Protein AF-X1UCS8-F1 (afdb_monomer_lite)

Sequence (70 aa):
PVKIFIIPTDEELVFVEDVVALLEGTYDIHTNFKYTFQKEDYKNLMREKAFEKEYKEKPGLLKIKANRNN

Foldseek 3Di:
DDDDDDDDDDVVQVVVVQVVCVVVVNDDPPVPDDRPVVDLPDDDPVVVVVVVVVCVVPVCVVVVDDDSDD

Radius of gyration: 15.99 Å; chains: 1; bounding box: 41×25×39 Å

Organism: NCBI:txid412755

pLDDT: mean 88.77, std 8.01, range [45.94, 96.44]

Structure (mmCIF, N/CA/C/O back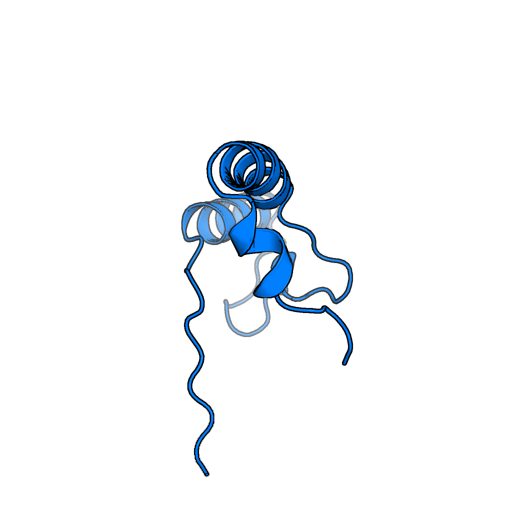bone):
data_AF-X1UCS8-F1
#
_entry.id   AF-X1UCS8-F1
#
loop_
_atom_site.group_PDB
_atom_site.id
_atom_site.type_symbol
_atom_site.label_atom_id
_atom_site.label_alt_id
_atom_site.label_comp_id
_atom_site.label_asym_id
_atom_site.label_entity_id
_atom_site.label_seq_id
_atom_site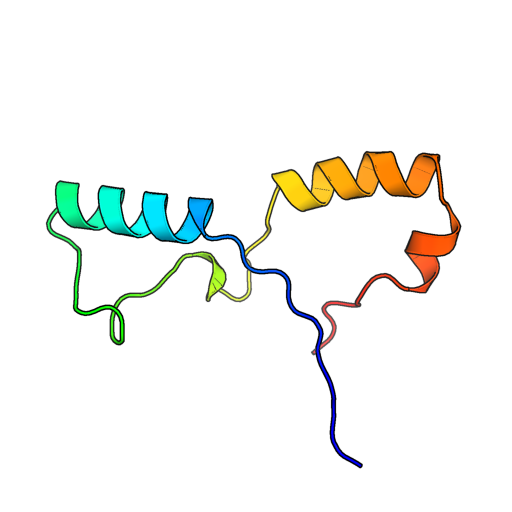.pdbx_PDB_ins_code
_atom_site.Cartn_x
_atom_site.Cartn_y
_atom_site.Cartn_z
_atom_site.occupancy
_atom_site.B_iso_or_equiv
_atom_site.auth_seq_id
_atom_site.auth_comp_id
_atom_site.auth_asym_id
_atom_site.auth_atom_id
_atom_site.pdbx_PDB_model_num
ATOM 1 N N . PRO A 1 1 ? -24.178 -15.966 -1.416 1.00 84.88 1 PRO A N 1
ATOM 2 C CA . PRO A 1 1 ? -24.234 -14.507 -1.144 1.00 84.88 1 PRO A CA 1
ATOM 3 C C . PRO A 1 1 ? -22.982 -13.843 -1.725 1.00 84.88 1 PRO A C 1
ATOM 5 O O . PRO A 1 1 ? -21.915 -14.448 -1.656 1.00 84.88 1 PRO A O 1
ATOM 8 N N . VAL A 1 2 ? -23.108 -12.658 -2.326 1.00 93.31 2 VAL A N 1
ATOM 9 C CA . VAL A 1 2 ? -21.975 -11.920 -2.913 1.00 93.31 2 VAL A CA 1
ATOM 10 C C . VAL A 1 2 ? -21.227 -11.175 -1.804 1.00 93.31 2 VAL A C 1
ATOM 12 O O . VAL A 1 2 ? -21.859 -10.529 -0.971 1.00 93.31 2 VAL A O 1
ATOM 15 N N . LYS A 1 3 ? -19.893 -11.285 -1.768 1.00 90.31 3 LYS A N 1
ATOM 16 C CA . LYS A 1 3 ? -19.047 -10.542 -0.819 1.00 90.31 3 LYS A CA 1
ATOM 17 C C . LYS A 1 3 ? -18.777 -9.143 -1.374 1.00 90.31 3 LYS A C 1
ATOM 19 O O . LYS A 1 3 ? -18.415 -9.018 -2.539 1.00 90.31 3 LYS A O 1
ATOM 24 N N . ILE A 1 4 ? -18.935 -8.119 -0.540 1.00 91.06 4 ILE A N 1
ATOM 25 C CA . ILE A 1 4 ? -18.663 -6.720 -0.890 1.00 91.06 4 ILE A CA 1
ATOM 26 C C . ILE A 1 4 ? -17.499 -6.245 -0.026 1.00 91.06 4 ILE A C 1
ATOM 28 O O . ILE A 1 4 ? -17.532 -6.405 1.194 1.00 91.06 4 ILE A O 1
ATOM 32 N N . PHE A 1 5 ? -16.482 -5.671 -0.664 1.00 88.44 5 PHE A N 1
ATOM 33 C CA . PHE A 1 5 ? -15.302 -5.130 0.001 1.00 88.44 5 PHE A CA 1
ATOM 34 C C . PHE A 1 5 ? -15.196 -3.635 -0.271 1.00 88.44 5 PHE A C 1
ATOM 36 O O . PHE A 1 5 ? -15.475 -3.178 -1.377 1.00 88.44 5 PHE A O 1
ATOM 43 N N . ILE A 1 6 ? -14.766 -2.890 0.743 1.00 88.06 6 ILE A N 1
ATOM 44 C CA . ILE A 1 6 ? -14.400 -1.481 0.623 1.00 88.06 6 ILE A CA 1
ATOM 45 C C . ILE A 1 6 ? -12.903 -1.422 0.888 1.00 88.06 6 ILE A C 1
ATOM 47 O O . ILE A 1 6 ? -12.464 -1.663 2.013 1.00 88.06 6 ILE A O 1
ATOM 51 N N . ILE A 1 7 ? -12.128 -1.163 -0.160 1.00 86.06 7 ILE A N 1
ATOM 52 C CA . ILE A 1 7 ? -10.670 -1.100 -0.098 1.00 86.06 7 ILE A CA 1
ATOM 53 C C . ILE A 1 7 ? -10.279 0.327 -0.486 1.00 86.06 7 ILE A C 1
ATOM 55 O O . ILE A 1 7 ? -10.534 0.718 -1.625 1.00 86.06 7 ILE A O 1
ATOM 59 N N . PRO A 1 8 ? -9.732 1.131 0.442 1.00 84.50 8 PRO A N 1
ATOM 60 C CA . PRO A 1 8 ? -9.209 2.440 0.088 1.00 84.50 8 PRO A CA 1
ATOM 61 C C . PRO A 1 8 ? -7.979 2.271 -0.806 1.00 84.50 8 PRO A C 1
ATOM 63 O O . PRO A 1 8 ? -7.155 1.386 -0.572 1.00 84.50 8 PRO A O 1
ATOM 66 N N . THR A 1 9 ? -7.872 3.117 -1.824 1.00 88.62 9 THR A N 1
ATOM 67 C CA . THR A 1 9 ? -6.672 3.201 -2.662 1.00 88.62 9 THR A CA 1
ATOM 68 C C . THR A 1 9 ? -5.594 4.048 -1.977 1.00 88.62 9 THR A C 1
ATOM 70 O O . THR A 1 9 ? -5.914 4.896 -1.142 1.00 88.62 9 THR A O 1
ATOM 73 N N . ASP A 1 10 ? -4.335 3.817 -2.341 1.00 91.75 10 ASP A N 1
ATOM 74 C CA . ASP A 1 10 ? -3.166 4.602 -1.925 1.00 91.75 10 ASP A CA 1
ATOM 75 C C . ASP A 1 10 ? -2.327 4.913 -3.176 1.00 91.75 10 ASP A C 1
ATOM 77 O O . ASP A 1 10 ? -1.368 4.217 -3.513 1.00 91.75 10 ASP A O 1
ATOM 81 N N . GLU A 1 11 ? -2.777 5.910 -3.941 1.00 92.56 11 GLU A N 1
ATOM 82 C CA . GLU A 1 11 ? -2.176 6.281 -5.231 1.00 92.56 11 GLU A CA 1
ATOM 83 C C . GLU A 1 11 ? -0.763 6.855 -5.070 1.00 92.56 11 GLU A C 1
ATOM 85 O O . GLU A 1 11 ? 0.078 6.677 -5.949 1.00 92.56 11 GLU A O 1
ATOM 90 N N . GLU A 1 12 ? -0.480 7.498 -3.933 1.00 92.75 12 GLU A N 1
ATOM 91 C CA . GLU A 1 12 ? 0.840 8.051 -3.626 1.00 92.75 12 GLU A CA 1
ATOM 92 C C . GLU A 1 12 ? 1.888 6.937 -3.510 1.00 92.75 12 GLU A C 1
ATOM 94 O O . GLU A 1 12 ? 2.980 7.065 -4.065 1.00 92.75 12 GLU A O 1
ATOM 99 N N . LEU A 1 13 ? 1.550 5.815 -2.860 1.00 92.69 13 LEU A N 1
ATOM 100 C CA . LEU A 1 13 ? 2.430 4.648 -2.787 1.00 92.69 13 LEU A CA 1
ATOM 101 C C . LEU A 1 13 ? 2.730 4.069 -4.175 1.00 92.69 13 LEU A C 1
ATOM 103 O O . LEU A 1 13 ? 3.892 3.824 -4.496 1.00 92.69 13 LEU A O 1
ATOM 107 N N . VAL A 1 14 ? 1.691 3.869 -4.994 1.00 92.75 14 VAL A N 1
ATOM 108 C CA . VAL A 1 14 ? 1.831 3.326 -6.357 1.00 92.75 14 VAL A CA 1
ATOM 109 C C . VAL A 1 14 ? 2.738 4.224 -7.194 1.00 92.75 14 VAL A C 1
ATOM 111 O O . VAL A 1 14 ? 3.687 3.742 -7.807 1.00 92.75 14 VAL A O 1
ATOM 114 N N . PHE A 1 15 ? 2.496 5.536 -7.159 1.00 94.31 15 PHE A N 1
ATOM 115 C CA . PHE A 1 15 ? 3.283 6.512 -7.905 1.00 94.31 15 PHE A CA 1
ATOM 116 C C . PHE A 1 15 ? 4.760 6.507 -7.495 1.00 94.31 15 PHE A C 1
ATOM 118 O O . PHE A 1 15 ? 5.639 6.530 -8.354 1.00 94.31 15 PHE A O 1
ATOM 125 N N . VAL A 1 16 ? 5.051 6.465 -6.192 1.00 94.50 16 VAL A N 1
ATOM 126 C CA . VAL A 1 16 ? 6.436 6.441 -5.701 1.00 94.50 16 VAL A CA 1
ATOM 127 C C . VAL A 1 16 ? 7.150 5.159 -6.127 1.00 94.50 16 VAL A C 1
ATOM 129 O O . VAL A 1 16 ? 8.292 5.235 -6.578 1.00 94.50 16 VAL A O 1
ATOM 132 N N . GLU A 1 17 ? 6.500 3.998 -6.020 1.00 94.38 17 GLU A N 1
ATOM 133 C CA . GLU A 1 17 ? 7.089 2.724 -6.451 1.00 94.38 17 GLU A CA 1
ATOM 134 C C . GLU A 1 17 ? 7.363 2.697 -7.961 1.00 94.38 17 GLU A C 1
ATOM 136 O O . GLU A 1 17 ? 8.457 2.301 -8.368 1.00 94.38 17 GLU A O 1
ATOM 141 N N . ASP A 1 18 ? 6.426 3.189 -8.777 1.00 94.19 18 ASP A N 1
ATOM 142 C CA . ASP A 1 18 ? 6.604 3.304 -10.226 1.00 94.19 18 ASP A CA 1
ATOM 143 C C . ASP A 1 18 ? 7.787 4.232 -10.564 1.00 94.19 18 ASP A C 1
ATOM 145 O O . ASP A 1 18 ? 8.655 3.873 -11.360 1.00 94.19 18 ASP A O 1
ATOM 149 N N . VAL A 1 19 ? 7.872 5.413 -9.935 1.00 95.06 19 VAL A N 1
ATOM 150 C CA . VAL A 1 19 ? 8.962 6.376 -10.172 1.00 95.06 19 VAL A CA 1
ATOM 151 C C . VAL A 1 19 ? 10.318 5.797 -9.772 1.00 95.06 19 VAL A C 1
ATOM 153 O O . VAL A 1 19 ? 11.272 5.919 -10.539 1.00 95.06 19 VAL A O 1
ATOM 156 N N . VAL A 1 20 ? 10.424 5.154 -8.605 1.00 95.56 20 VAL A N 1
ATOM 157 C CA . VAL A 1 20 ? 11.679 4.527 -8.154 1.00 95.56 20 VAL A CA 1
ATOM 158 C C . VAL A 1 20 ? 12.120 3.444 -9.138 1.00 95.56 20 VAL A C 1
ATOM 160 O O . VAL A 1 20 ? 13.262 3.462 -9.589 1.00 95.56 20 VAL A O 1
ATOM 163 N N . ALA A 1 21 ? 11.213 2.557 -9.543 1.00 94.31 21 ALA A N 1
ATOM 164 C CA . ALA A 1 21 ? 11.528 1.485 -10.482 1.00 94.31 21 ALA A CA 1
ATOM 165 C C . ALA A 1 21 ? 11.906 2.005 -11.880 1.00 94.31 21 ALA A C 1
ATOM 167 O O . ALA A 1 21 ? 12.796 1.452 -12.531 1.00 94.31 21 ALA A O 1
ATOM 168 N N . LEU A 1 22 ? 11.270 3.087 -12.346 1.00 94.75 22 LEU A N 1
ATOM 169 C CA . LEU A 1 22 ? 11.643 3.753 -13.597 1.00 94.75 22 LEU A CA 1
ATOM 170 C C . LEU A 1 22 ? 13.050 4.357 -13.515 1.00 94.75 22 LEU A C 1
ATOM 172 O O . LEU A 1 22 ? 13.829 4.208 -14.455 1.00 94.75 22 LEU A O 1
ATOM 176 N N . LEU A 1 23 ? 13.390 5.009 -12.398 1.00 96.44 23 LEU A N 1
ATOM 177 C CA . LEU A 1 23 ? 14.716 5.598 -12.179 1.00 96.44 23 LEU A CA 1
ATOM 178 C C . LEU A 1 23 ? 15.818 4.536 -12.065 1.00 96.44 23 LEU A C 1
ATOM 180 O O . LEU A 1 23 ? 16.929 4.754 -12.543 1.00 96.44 23 LEU A O 1
ATOM 184 N N . GLU A 1 24 ? 15.516 3.389 -11.461 1.00 95.69 24 GLU A N 1
ATOM 185 C CA . GLU A 1 24 ? 16.444 2.261 -11.322 1.00 95.69 24 GLU A CA 1
ATOM 186 C C . GLU A 1 24 ? 16.528 1.383 -12.583 1.00 95.69 24 GLU A C 1
ATOM 188 O O . GLU A 1 24 ? 17.371 0.488 -12.659 1.00 95.69 24 GLU A O 1
ATOM 193 N N . GLY A 1 25 ? 15.675 1.627 -13.585 1.00 93.00 25 GLY A N 1
ATOM 194 C CA . GLY A 1 25 ? 15.596 0.816 -14.803 1.00 93.00 25 GLY A CA 1
ATOM 195 C C . GLY A 1 25 ? 15.072 -0.605 -14.565 1.00 93.00 25 GLY A C 1
ATOM 196 O O . GLY A 1 25 ? 15.296 -1.488 -15.391 1.00 93.00 25 GLY A O 1
ATOM 197 N N . THR A 1 26 ? 14.399 -0.839 -13.437 1.00 91.06 26 THR A N 1
ATOM 198 C CA . THR A 1 26 ? 13.830 -2.133 -13.023 1.00 91.06 26 THR A CA 1
ATOM 199 C C . THR A 1 26 ? 12.327 -2.230 -13.288 1.00 91.06 26 THR A C 1
ATOM 201 O O . THR A 1 26 ? 11.714 -3.261 -13.006 1.00 91.06 26 THR A O 1
ATOM 204 N N . TYR A 1 27 ? 11.727 -1.170 -13.833 1.00 88.94 27 TYR A N 1
ATOM 205 C CA . TYR A 1 27 ? 10.316 -1.140 -14.193 1.00 88.94 27 TYR A CA 1
ATOM 206 C C . TYR A 1 27 ? 10.003 -2.114 -15.338 1.00 88.94 27 TYR A C 1
ATOM 208 O O . TYR A 1 27 ? 10.649 -2.095 -16.386 1.00 88.94 27 TYR A O 1
ATOM 216 N N . ASP A 1 28 ? 8.969 -2.928 -15.144 1.00 84.44 28 ASP A N 1
ATOM 217 C CA . ASP A 1 28 ? 8.334 -3.743 -16.184 1.00 84.44 28 ASP A CA 1
ATOM 218 C C . ASP A 1 28 ? 6.916 -3.195 -16.421 1.00 84.44 28 ASP A C 1
ATOM 220 O O . ASP A 1 28 ? 6.441 -2.336 -15.679 1.00 84.44 28 ASP A O 1
ATOM 224 N N . ILE A 1 29 ? 6.203 -3.681 -17.435 1.00 85.56 29 ILE A N 1
ATOM 225 C CA . ILE A 1 29 ? 4.796 -3.330 -17.641 1.00 85.56 29 ILE A CA 1
ATOM 226 C C . ILE A 1 29 ? 3.996 -3.526 -16.342 1.00 85.56 29 ILE A C 1
ATOM 228 O O . ILE A 1 29 ? 4.196 -4.503 -15.618 1.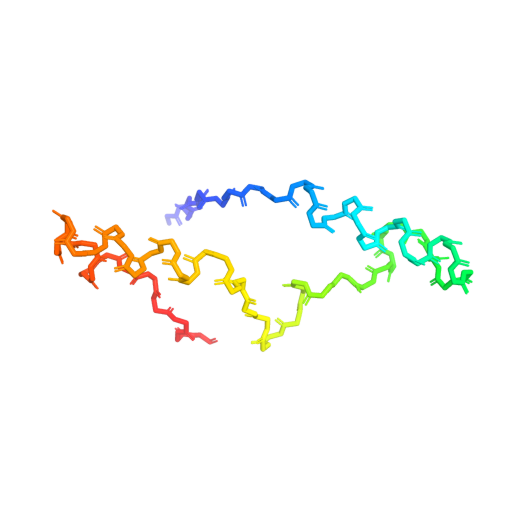00 85.56 29 ILE A O 1
ATOM 232 N N . HIS A 1 30 ? 3.057 -2.620 -16.058 1.00 76.50 30 HIS A N 1
ATOM 233 C CA . HIS A 1 30 ? 2.290 -2.580 -14.801 1.00 76.50 30 HIS A CA 1
ATOM 234 C C . HIS A 1 30 ? 1.578 -3.900 -14.429 1.00 76.50 30 HIS A C 1
ATOM 236 O O . HIS A 1 30 ? 1.226 -4.110 -13.272 1.00 76.50 30 HIS A O 1
ATOM 242 N N . THR A 1 31 ? 1.361 -4.814 -15.383 1.00 82.00 31 THR A N 1
ATOM 243 C CA . THR A 1 31 ? 0.796 -6.153 -15.130 1.00 82.00 31 THR A CA 1
ATOM 244 C C . THR A 1 31 ? 1.810 -7.176 -14.613 1.00 82.00 31 THR A C 1
ATOM 246 O O . THR A 1 31 ? 1.417 -8.153 -13.976 1.00 82.00 31 THR A O 1
ATOM 249 N N . ASN A 1 32 ? 3.099 -6.973 -14.885 1.00 87.50 32 ASN A N 1
ATOM 250 C CA . ASN A 1 32 ? 4.193 -7.838 -14.441 1.00 87.50 32 ASN A CA 1
ATOM 251 C C . ASN A 1 32 ? 4.944 -7.257 -13.239 1.00 87.50 32 ASN A C 1
ATOM 253 O O . ASN A 1 32 ? 5.517 -8.017 -12.454 1.00 87.50 32 ASN A O 1
ATOM 257 N N . PHE A 1 33 ? 4.924 -5.930 -13.085 1.00 90.50 33 PHE A N 1
ATOM 258 C CA . PHE A 1 33 ? 5.560 -5.244 -11.971 1.00 90.50 33 PHE A CA 1
ATOM 259 C C . PHE A 1 33 ? 4.971 -5.693 -10.624 1.00 90.50 33 PHE A C 1
ATOM 261 O O . PHE A 1 33 ? 3.756 -5.843 -10.457 1.00 90.50 33 PHE A O 1
ATOM 268 N N . LYS A 1 34 ? 5.856 -5.960 -9.658 1.00 91.50 34 LYS A N 1
ATOM 269 C CA . LYS A 1 34 ? 5.492 -6.468 -8.331 1.00 91.50 34 LYS A CA 1
ATOM 270 C C . LYS A 1 34 ? 5.571 -5.357 -7.299 1.00 91.50 34 LYS A C 1
ATOM 272 O O . LYS A 1 34 ? 6.648 -5.061 -6.787 1.00 91.50 34 LYS A O 1
ATOM 277 N N . TYR A 1 35 ? 4.411 -4.812 -6.958 1.00 92.25 35 TYR A N 1
ATOM 278 C CA . TYR A 1 35 ? 4.289 -3.795 -5.922 1.00 92.25 35 TYR A CA 1
ATOM 279 C C . TYR A 1 35 ? 4.538 -4.360 -4.523 1.00 92.25 35 TYR A C 1
ATOM 281 O O . TYR A 1 35 ? 4.219 -5.519 -4.231 1.00 92.25 35 TYR A O 1
ATOM 289 N N . THR A 1 36 ? 5.044 -3.531 -3.611 1.00 92.06 36 THR A N 1
ATOM 290 C CA . THR A 1 36 ? 5.359 -3.978 -2.245 1.00 92.06 36 THR A CA 1
ATOM 291 C C . THR A 1 36 ? 4.117 -4.425 -1.476 1.00 92.06 36 THR A C 1
ATOM 293 O O . THR A 1 36 ? 4.185 -5.400 -0.724 1.00 92.06 36 THR A O 1
ATOM 296 N N . PHE A 1 37 ? 2.966 -3.792 -1.722 1.00 90.38 37 PHE A N 1
ATOM 297 C CA . PHE A 1 37 ? 1.695 -4.137 -1.080 1.00 90.38 37 PHE A CA 1
ATOM 298 C C . PHE A 1 37 ? 1.110 -5.483 -1.515 1.00 90.38 37 PHE A C 1
ATOM 300 O O . PHE A 1 37 ? 0.173 -5.970 -0.884 1.00 90.38 37 PHE A O 1
ATOM 307 N N . GLN A 1 38 ? 1.655 -6.108 -2.564 1.00 90.25 38 GLN A N 1
ATOM 308 C CA . GLN A 1 38 ? 1.271 -7.465 -2.959 1.00 90.25 38 GLN A CA 1
ATOM 309 C C . GLN A 1 38 ? 1.883 -8.538 -2.050 1.00 90.25 38 GLN A C 1
ATOM 311 O O . GLN A 1 38 ? 1.458 -9.692 -2.108 1.00 90.25 38 GLN A O 1
ATOM 316 N N . LYS A 1 39 ? 2.879 -8.196 -1.222 1.00 92.25 39 LYS A N 1
ATOM 317 C CA . LYS A 1 39 ? 3.523 -9.157 -0.324 1.00 92.25 39 LYS A CA 1
ATOM 318 C C . LYS A 1 39 ? 2.642 -9.478 0.883 1.00 92.25 39 LYS A C 1
ATOM 320 O O . LYS A 1 39 ? 2.047 -8.597 1.504 1.00 92.25 39 LYS A O 1
ATOM 325 N N . GLU A 1 40 ? 2.629 -10.749 1.274 1.00 89.31 40 GLU A N 1
ATOM 326 C CA . GLU A 1 40 ? 1.869 -11.242 2.429 1.00 89.31 40 GLU A CA 1
ATOM 327 C C . GLU A 1 40 ? 2.343 -10.696 3.775 1.00 89.31 40 GLU A C 1
ATOM 329 O O . GLU A 1 40 ? 1.625 -10.833 4.760 1.00 89.31 40 GLU A O 1
ATOM 334 N N . ASP A 1 41 ? 3.516 -10.077 3.851 1.00 90.06 41 ASP A N 1
ATOM 335 C CA . ASP A 1 41 ? 4.058 -9.441 5.051 1.00 90.06 41 ASP A CA 1
ATOM 336 C C . ASP A 1 41 ? 3.924 -7.912 5.022 1.00 90.06 41 ASP A C 1
ATOM 338 O O . ASP A 1 41 ? 4.281 -7.247 5.997 1.00 90.06 41 ASP A O 1
ATOM 342 N N . TYR A 1 42 ? 3.348 -7.345 3.954 1.00 90.88 42 TYR A N 1
ATOM 343 C CA . TYR A 1 42 ? 3.196 -5.902 3.818 1.00 90.88 42 TYR A CA 1
ATOM 344 C C . TYR A 1 42 ? 2.405 -5.295 4.983 1.00 90.88 42 TYR A C 1
ATOM 346 O O . TYR A 1 42 ? 1.371 -5.826 5.428 1.00 90.88 42 TYR A O 1
ATOM 354 N N . LYS A 1 43 ? 2.897 -4.143 5.451 1.00 89.00 43 LYS A N 1
ATOM 355 C CA . LYS A 1 43 ? 2.287 -3.302 6.481 1.00 89.00 43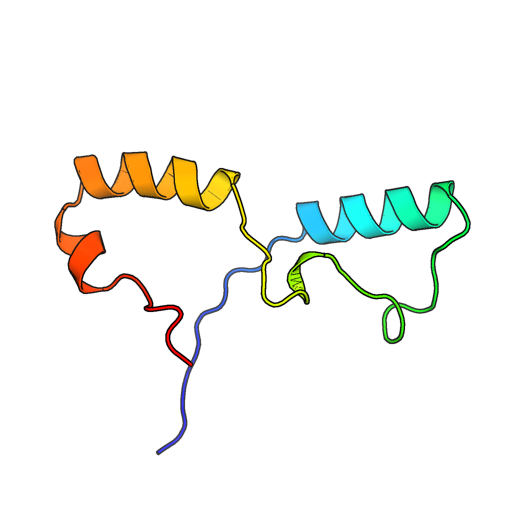 LYS A CA 1
ATOM 356 C C . LYS A 1 43 ? 2.400 -1.835 6.086 1.00 89.00 43 LYS A C 1
ATOM 358 O O . LYS A 1 43 ? 3.501 -1.315 5.917 1.00 89.00 43 LYS A O 1
ATOM 363 N N . ASN A 1 44 ? 1.263 -1.147 6.021 1.00 89.00 44 ASN A N 1
ATOM 364 C CA . ASN A 1 44 ? 1.238 0.303 5.864 1.00 89.00 44 ASN A CA 1
ATOM 365 C C . ASN A 1 44 ? 1.440 0.969 7.240 1.00 89.00 44 ASN A C 1
ATOM 367 O O . ASN A 1 44 ? 0.500 1.122 8.025 1.00 89.00 44 ASN A O 1
ATOM 371 N N . LEU A 1 45 ? 2.685 1.358 7.536 1.00 90.06 45 LEU A N 1
ATOM 372 C CA . LEU A 1 45 ? 3.082 1.948 8.823 1.00 90.06 45 LEU A CA 1
ATOM 373 C C . LEU A 1 45 ? 2.346 3.259 9.137 1.00 90.06 45 LEU A C 1
ATOM 375 O O . LEU A 1 45 ? 2.082 3.560 10.303 1.00 90.06 45 LEU A O 1
ATOM 379 N N . MET A 1 46 ? 2.020 4.049 8.111 1.00 88.06 46 MET A N 1
ATOM 380 C CA . MET A 1 46 ? 1.271 5.296 8.283 1.00 88.06 46 MET A CA 1
ATOM 381 C C . MET A 1 46 ? -0.157 5.004 8.738 1.00 88.06 46 MET A C 1
ATOM 383 O O . MET A 1 46 ? -0.636 5.616 9.696 1.00 88.06 46 MET A O 1
ATOM 387 N N . ARG A 1 47 ? -0.813 4.012 8.124 1.00 89.69 47 ARG A N 1
ATOM 388 C CA . ARG A 1 47 ? -2.158 3.586 8.517 1.00 89.69 47 ARG A CA 1
ATOM 389 C C . ARG A 1 47 ? -2.187 3.009 9.926 1.00 89.69 47 ARG A C 1
ATOM 391 O O . ARG A 1 47 ? -3.117 3.336 10.662 1.00 89.69 47 ARG A O 1
ATOM 398 N N . GLU A 1 48 ? -1.199 2.197 10.308 1.00 90.50 48 GLU A N 1
ATOM 399 C CA . GLU A 1 48 ? -1.093 1.641 11.667 1.00 90.50 48 GLU A CA 1
ATOM 400 C C . GLU A 1 48 ? -1.004 2.760 12.715 1.00 90.50 48 GLU A C 1
ATOM 402 O O . GLU A 1 48 ? -1.818 2.808 13.637 1.00 90.50 48 GLU A O 1
ATOM 407 N N . LYS A 1 49 ? -0.106 3.732 12.515 1.00 92.25 49 LYS A N 1
ATOM 408 C CA . LYS A 1 49 ? 0.035 4.901 13.402 1.00 92.25 49 LYS A CA 1
ATOM 409 C C . LYS A 1 49 ? -1.214 5.783 13.439 1.00 92.25 49 LYS A C 1
ATOM 411 O O . LYS A 1 49 ? -1.560 6.318 14.491 1.00 92.25 49 LYS A O 1
ATOM 416 N N . ALA A 1 50 ? -1.889 5.970 12.305 1.00 91.06 50 ALA A N 1
ATOM 417 C CA . ALA A 1 50 ? -3.146 6.715 12.254 1.00 91.06 50 ALA A CA 1
ATOM 418 C C . ALA A 1 50 ? -4.250 5.985 13.035 1.00 91.06 50 ALA A C 1
ATOM 420 O O . ALA A 1 50 ? -4.936 6.591 13.857 1.00 91.06 50 ALA A O 1
ATOM 421 N N . PHE A 1 51 ? -4.344 4.663 12.868 1.00 91.12 51 PHE A N 1
ATOM 422 C CA . PHE A 1 51 ? -5.300 3.824 13.587 1.00 91.12 51 PHE 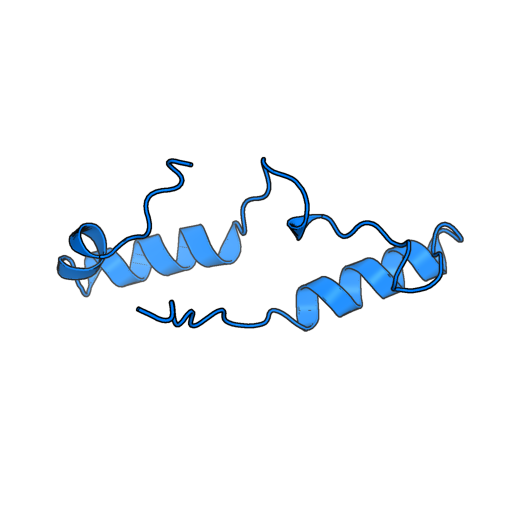A CA 1
ATOM 423 C C . PHE A 1 51 ? -5.066 3.870 15.100 1.00 91.12 51 PHE A C 1
ATOM 425 O O . PHE A 1 51 ? -6.019 3.902 15.876 1.00 91.12 51 PHE A O 1
ATOM 432 N N . GLU A 1 52 ? -3.801 3.933 15.530 1.00 91.81 52 GLU A N 1
ATOM 433 C CA . GLU A 1 52 ? -3.443 4.095 16.940 1.00 91.81 52 GLU A CA 1
ATOM 434 C C . GLU A 1 52 ? -3.996 5.374 17.577 1.00 91.81 52 GLU A C 1
ATOM 436 O O . GLU A 1 52 ? -4.313 5.398 18.767 1.00 91.81 52 GLU A O 1
ATOM 441 N N . LYS A 1 53 ? -4.109 6.452 16.799 1.00 93.25 53 LYS A N 1
ATOM 442 C CA . LYS A 1 53 ? -4.714 7.706 17.257 1.00 93.25 53 LYS A CA 1
ATOM 443 C C . LYS A 1 53 ? -6.237 7.607 17.237 1.00 93.25 53 LYS A C 1
ATOM 445 O O . LYS A 1 53 ? -6.880 7.933 18.230 1.00 93.25 53 LYS A O 1
ATOM 450 N N . GLU A 1 54 ? -6.799 7.072 16.155 1.00 92.81 54 GLU A N 1
ATOM 451 C CA . GLU A 1 54 ? -8.245 6.908 15.980 1.00 92.81 54 GLU A CA 1
ATOM 452 C C . GLU A 1 54 ? -8.873 6.030 17.072 1.00 92.81 54 GLU A C 1
ATOM 454 O O . GLU A 1 54 ? -9.947 6.364 17.569 1.00 92.81 54 GLU A O 1
ATOM 459 N N . TYR A 1 55 ? -8.231 4.926 17.489 1.00 90.00 55 TYR A N 1
ATOM 460 C CA . TYR A 1 55 ? -8.825 4.058 18.516 1.00 90.00 55 TYR A CA 1
ATOM 461 C C . TYR A 1 55 ? -8.885 4.736 19.888 1.00 90.00 55 TYR A C 1
ATOM 463 O O . TYR A 1 55 ? -9.777 4.412 20.673 1.00 90.00 55 TYR A O 1
ATOM 471 N N . LYS A 1 56 ? -7.959 5.659 20.193 1.00 91.94 56 LYS A N 1
ATOM 472 C CA . LYS A 1 56 ? -7.977 6.409 21.461 1.00 91.94 56 LYS A CA 1
ATOM 473 C C . LYS A 1 56 ? -9.213 7.295 21.548 1.00 91.94 56 LYS A C 1
ATOM 475 O O . LYS A 1 56 ? -9.800 7.421 22.615 1.00 91.94 56 LYS A O 1
ATOM 480 N N . GLU A 1 57 ? -9.624 7.862 20.419 1.00 93.56 57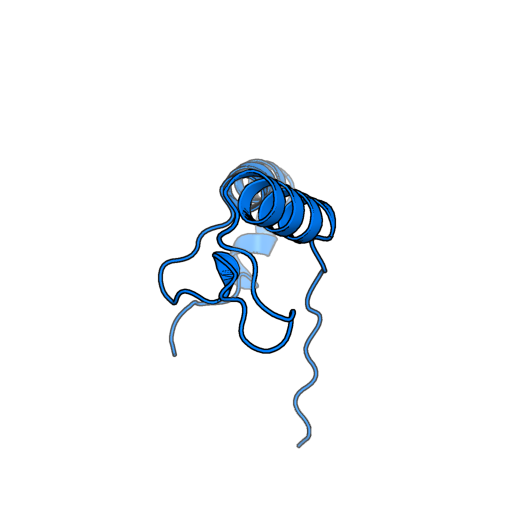 GLU A N 1
ATOM 481 C CA . GLU A 1 57 ? -10.836 8.674 20.308 1.00 93.56 57 GLU A CA 1
ATOM 482 C C . GLU A 1 57 ? -12.096 7.808 20.170 1.00 93.56 57 GLU A C 1
ATOM 484 O O . GLU A 1 57 ? -13.167 8.160 20.664 1.00 93.56 57 GLU A O 1
ATOM 489 N N . LYS A 1 58 ? -11.980 6.660 19.493 1.00 93.12 58 LYS A N 1
ATOM 490 C CA . LYS A 1 58 ? -13.090 5.766 19.143 1.00 93.12 58 LYS A CA 1
ATOM 491 C C . LYS A 1 58 ? -12.744 4.314 19.492 1.00 93.12 58 LYS A C 1
ATOM 493 O O . LYS A 1 58 ? -12.433 3.517 18.601 1.00 93.12 58 LYS A O 1
ATOM 498 N N . PRO A 1 59 ? -12.881 3.903 20.765 1.00 91.00 59 PRO A N 1
ATOM 499 C CA . PRO A 1 59 ? -12.493 2.559 21.210 1.00 91.00 59 PRO A CA 1
ATOM 500 C C . PRO A 1 59 ? -13.283 1.425 20.531 1.00 91.00 59 PRO A C 1
ATOM 502 O O . PRO A 1 59 ? -12.818 0.288 20.473 1.00 91.00 59 PRO A O 1
ATOM 505 N N . GLY A 1 60 ? -14.458 1.720 19.957 1.00 89.88 60 GLY A N 1
ATOM 506 C CA . GLY A 1 60 ? -15.250 0.759 19.178 1.00 89.88 60 GLY A CA 1
ATOM 507 C C . GLY A 1 60 ? -14.543 0.215 17.928 1.00 89.88 60 GLY A C 1
ATOM 508 O O . GLY A 1 60 ? -14.884 -0.878 17.477 1.00 89.88 60 GLY A O 1
ATOM 509 N N . LEU A 1 61 ? -13.525 0.916 17.412 1.00 89.31 61 LEU A N 1
ATOM 510 C CA . LEU A 1 61 ? -12.766 0.504 16.226 1.00 89.31 61 LEU A CA 1
ATOM 511 C C . LEU A 1 61 ? -12.018 -0.824 16.413 1.00 89.31 61 LEU A C 1
ATOM 513 O O . LEU A 1 61 ? -11.846 -1.569 15.452 1.00 89.31 61 LEU A O 1
ATOM 517 N N . LEU A 1 62 ? -11.628 -1.172 17.644 1.00 87.38 62 LEU A N 1
ATOM 518 C CA . LEU A 1 62 ? -10.944 -2.438 17.934 1.00 87.38 62 LEU A CA 1
ATOM 519 C C . LEU A 1 62 ? -11.825 -3.663 17.661 1.00 87.38 62 LEU A C 1
ATOM 521 O O . LEU A 1 62 ? -11.310 -4.709 17.281 1.00 87.38 62 LEU A O 1
ATOM 525 N N . LYS A 1 63 ? -13.148 -3.534 17.820 1.00 89.00 63 LYS A N 1
ATOM 526 C CA . LYS A 1 63 ? -14.097 -4.643 17.622 1.00 89.00 63 LYS A CA 1
ATOM 527 C C . LYS A 1 63 ? -14.352 -4.956 16.149 1.00 89.00 63 LYS A C 1
ATOM 529 O O . LYS A 1 63 ? -14.742 -6.071 15.830 1.00 89.00 63 LYS A O 1
ATOM 534 N N . ILE A 1 64 ? -14.169 -3.965 15.278 1.00 88.00 64 ILE A N 1
ATOM 535 C CA . ILE A 1 64 ? -14.434 -4.064 13.835 1.00 88.00 64 ILE A CA 1
ATOM 536 C C . ILE A 1 64 ? -13.152 -4.141 13.003 1.00 88.00 64 ILE A C 1
ATOM 538 O O . ILE A 1 64 ? -13.214 -4.196 11.776 1.00 88.00 64 ILE A O 1
ATOM 542 N N . LYS A 1 65 ? -11.985 -4.117 13.657 1.00 87.06 65 LYS A N 1
ATOM 543 C CA . LYS A 1 65 ? -10.695 -4.263 12.990 1.00 87.06 65 LYS A CA 1
ATOM 544 C C . LYS A 1 65 ? -10.673 -5.592 12.234 1.00 87.06 65 LYS A C 1
ATOM 546 O O . LYS A 1 65 ? -10.966 -6.641 12.803 1.00 87.06 65 LYS A O 1
ATOM 551 N N . ALA A 1 66 ? -10.303 -5.541 10.957 1.00 82.81 66 ALA A N 1
ATOM 552 C CA . ALA A 1 66 ? -10.138 -6.742 10.154 1.00 82.81 66 ALA A CA 1
ATOM 553 C C . ALA A 1 66 ? -9.031 -7.629 10.750 1.00 82.81 66 ALA A C 1
ATOM 555 O O . ALA A 1 66 ? -7.916 -7.165 11.003 1.00 82.81 66 ALA A O 1
ATOM 556 N N . ASN A 1 67 ? -9.342 -8.907 10.964 1.00 77.94 67 ASN A N 1
ATOM 557 C CA . ASN A 1 67 ? -8.360 -9.902 11.376 1.00 77.94 67 ASN A CA 1
ATOM 558 C C . ASN A 1 67 ? -7.634 -10.423 10.136 1.00 77.94 67 ASN A C 1
ATOM 560 O O . ASN A 1 67 ? -8.275 -10.904 9.204 1.00 77.94 67 ASN A O 1
ATOM 564 N N . ARG A 1 68 ? -6.298 -10.382 10.145 1.00 66.75 68 ARG A N 1
ATOM 565 C CA . ARG A 1 68 ? -5.432 -10.955 9.096 1.00 66.75 68 ARG A CA 1
ATOM 566 C C . ARG A 1 68 ? -5.363 -12.493 9.178 1.00 66.75 68 ARG A C 1
ATOM 568 O O . ARG A 1 68 ? -4.329 -13.071 8.881 1.00 66.75 68 ARG A O 1
ATOM 575 N N . ASN A 1 69 ? -6.427 -13.152 9.641 1.00 56.41 69 ASN A N 1
ATOM 576 C CA . ASN A 1 69 ? -6.491 -14.609 9.704 1.00 56.41 69 ASN A CA 1
ATOM 577 C C . ASN A 1 69 ? -7.198 -15.110 8.447 1.00 56.41 69 ASN A C 1
ATOM 579 O O . ASN A 1 69 ? -8.422 -15.232 8.442 1.00 56.41 69 ASN A O 1
ATOM 583 N N . ASN A 1 70 ? -6.408 -15.335 7.402 1.00 45.94 70 ASN A N 1
ATOM 584 C CA . ASN A 1 70 ? -6.650 -16.273 6.310 1.00 45.94 70 ASN A CA 1
ATOM 585 C C . ASN A 1 70 ? -5.290 -16.691 5.769 1.00 45.94 70 ASN A C 1
ATOM 587 O O . ASN A 1 70 ? -4.513 -15.763 5.454 1.00 45.94 70 ASN A O 1
#

Secondary structure (DSSP, 8-state):
----------HHHHHHHHHHHHHHT----TTT---GGGSTT---HHHHHHHHHHHHH-TTHHHHPPP---